Protein AF-A0A7C1CTG1-F1 (afdb_monomer_lite)

pLDDT: mean 77.95, std 16.91, range [32.44, 92.5]

Sequence (71 aa):
MWVADINIPAPDFKIDALRQRLNHPVLGYTFCDTQYHNAIAWWNKHRHGWGIDAAWIDFFSRGGFGVKPCH

Foldseek 3Di:
DDDPDDPDDDDPVVVVVVVVVVVPPDPDDDDCDPVNLVVVQVVCCVPPVDRDDSVQDDDDPDPDPDRPDDD

Secondary structure (DSSP, 8-state):
-------SPPPHHHHHHHHHHHTSS--------HHHHHHHHHHHHHHH-----GGG----SS----PPPP-

Radius of gyration: 15.91 Å; chains: 1; bounding box: 39×36×34 Å

Structure (mmCIF, N/CA/C/O backbone):
data_AF-A0A7C1CTG1-F1
#
_entry.id   AF-A0A7C1CTG1-F1
#
loop_
_atom_site.group_PDB
_atom_site.id
_atom_site.type_symbol
_atom_site.label_atom_id
_atom_site.label_alt_id
_atom_site.label_comp_id
_atom_site.label_asym_id
_atom_site.label_entity_id
_atom_site.label_seq_id
_atom_site.pdbx_PDB_ins_code
_atom_site.Cartn_x
_atom_site.Cartn_y
_atom_site.Cartn_z
_atom_site.occupancy
_atom_site.B_iso_or_equiv
_atom_site.auth_seq_id
_atom_site.auth_comp_id
_atom_site.auth_asym_id
_atom_site.auth_atom_id
_atom_site.pdbx_PDB_model_num
ATOM 1 N N . MET A 1 1 ? 23.407 3.612 17.376 1.00 44.47 1 MET A N 1
ATOM 2 C CA . MET A 1 1 ? 22.387 2.654 16.904 1.00 44.47 1 MET A CA 1
ATOM 3 C C . MET A 1 1 ? 21.346 3.459 16.144 1.00 44.47 1 MET A C 1
ATOM 5 O O . MET A 1 1 ? 20.630 4.226 16.770 1.00 44.47 1 MET A O 1
ATOM 9 N N . TRP A 1 2 ? 21.374 3.417 14.812 1.00 70.38 2 TRP A N 1
ATOM 10 C CA . TRP A 1 2 ? 20.360 4.053 13.968 1.00 70.38 2 TRP A CA 1
ATOM 11 C C . TRP A 1 2 ? 19.142 3.123 13.862 1.00 70.38 2 TRP A C 1
ATOM 13 O O . TRP A 1 2 ? 19.286 1.909 13.976 1.00 70.38 2 TRP A O 1
ATOM 23 N N . VAL A 1 3 ? 17.945 3.664 13.686 1.00 78.44 3 VAL A N 1
ATOM 24 C CA . VAL A 1 3 ? 16.731 2.888 13.389 1.00 78.44 3 VAL A CA 1
ATOM 25 C C . VAL A 1 3 ? 16.242 3.380 12.030 1.00 78.44 3 VAL A C 1
ATOM 27 O O . VAL A 1 3 ? 16.298 4.578 11.770 1.00 78.44 3 VAL A O 1
ATOM 30 N N . ALA A 1 4 ? 15.854 2.467 11.138 1.00 79.88 4 ALA A N 1
ATOM 31 C CA . ALA A 1 4 ? 15.548 2.768 9.734 1.00 79.88 4 ALA A CA 1
ATOM 32 C C . ALA A 1 4 ? 14.137 3.350 9.504 1.00 79.88 4 ALA A C 1
ATOM 34 O O . ALA A 1 4 ? 13.717 3.506 8.358 1.00 79.88 4 ALA A O 1
ATOM 35 N N . ASP A 1 5 ? 13.410 3.679 10.572 1.00 81.50 5 ASP A N 1
ATOM 36 C CA . ASP A 1 5 ? 12.097 4.307 10.487 1.00 81.50 5 ASP A CA 1
ATOM 37 C C . ASP A 1 5 ? 12.229 5.816 10.280 1.00 81.50 5 ASP A C 1
ATOM 39 O O . ASP A 1 5 ? 12.981 6.515 10.964 1.00 81.50 5 ASP A O 1
ATOM 43 N N . ILE A 1 6 ? 11.483 6.326 9.304 1.00 82.19 6 ILE A N 1
ATOM 44 C CA . ILE A 1 6 ? 11.476 7.743 8.956 1.00 82.19 6 ILE A CA 1
ATOM 45 C C . ILE A 1 6 ? 10.385 8.446 9.774 1.00 82.19 6 ILE A C 1
ATOM 47 O O . ILE A 1 6 ? 9.221 8.058 9.720 1.00 82.19 6 ILE A O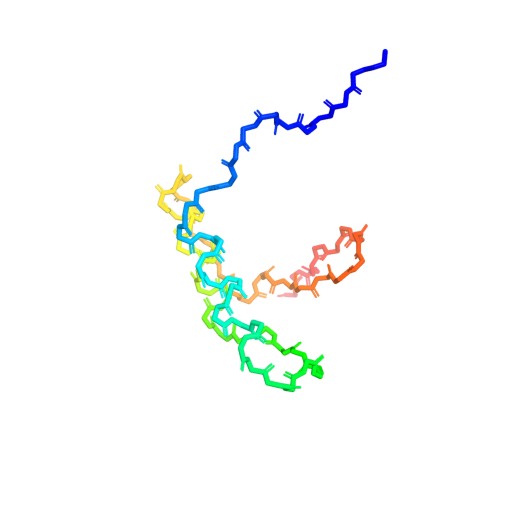 1
ATOM 51 N N . ASN A 1 7 ? 10.741 9.533 10.469 1.00 82.25 7 ASN A N 1
ATOM 52 C CA . ASN A 1 7 ? 9.825 10.376 11.259 1.00 82.25 7 ASN A CA 1
ATOM 53 C C . ASN A 1 7 ? 8.949 11.307 10.388 1.00 82.25 7 ASN A C 1
ATOM 55 O O . ASN A 1 7 ? 8.833 12.500 10.667 1.00 82.25 7 ASN A O 1
ATOM 59 N N . ILE A 1 8 ? 8.361 10.794 9.306 1.00 84.56 8 ILE A N 1
ATOM 60 C CA . ILE A 1 8 ? 7.457 11.540 8.416 1.00 84.56 8 ILE A CA 1
ATOM 61 C C . ILE A 1 8 ? 6.084 10.861 8.465 1.00 84.56 8 ILE A C 1
ATOM 63 O O . ILE A 1 8 ? 6.022 9.632 8.365 1.00 84.56 8 ILE A O 1
ATOM 67 N N . PRO A 1 9 ? 4.980 11.620 8.610 1.00 85.12 9 PRO A N 1
ATOM 68 C CA . PRO A 1 9 ? 3.648 11.033 8.609 1.00 85.12 9 PRO A CA 1
ATOM 69 C C . PRO A 1 9 ? 3.370 10.321 7.282 1.00 85.12 9 PRO A C 1
ATOM 71 O O . PRO A 1 9 ? 3.762 10.778 6.205 1.00 85.12 9 PRO A O 1
ATOM 74 N N . ALA A 1 10 ? 2.673 9.188 7.359 1.00 87.50 10 ALA A N 1
ATOM 75 C CA . ALA A 1 10 ? 2.210 8.509 6.161 1.00 87.50 10 ALA A CA 1
ATOM 76 C C . ALA A 1 10 ? 1.247 9.426 5.376 1.00 87.50 10 ALA A C 1
ATOM 78 O O . ALA A 1 10 ? 0.473 10.155 5.994 1.00 87.50 10 ALA A O 1
ATOM 79 N N . PRO A 1 11 ? 1.258 9.376 4.033 1.00 89.06 11 PRO A N 1
ATOM 80 C CA . PRO A 1 11 ? 0.333 10.149 3.209 1.00 89.06 11 PRO A CA 1
ATOM 81 C C . PRO A 1 11 ? -1.139 9.894 3.558 1.00 89.06 11 PRO A C 1
ATOM 83 O O . PRO A 1 11 ? -1.518 8.748 3.819 1.00 89.06 11 PRO A O 1
ATOM 86 N N . ASP A 1 12 ? -1.972 10.931 3.449 1.00 90.25 12 ASP A N 1
ATOM 87 C CA . ASP A 1 12 ? -3.389 10.893 3.845 1.00 90.25 12 ASP A CA 1
ATOM 88 C C . ASP A 1 12 ? -4.167 9.755 3.175 1.00 90.25 12 ASP A C 1
ATOM 90 O O . ASP A 1 12 ? -4.896 9.024 3.840 1.00 90.25 12 ASP A O 1
ATOM 94 N N . PHE A 1 13 ? -3.913 9.493 1.887 1.00 91.00 13 PHE A N 1
ATOM 95 C CA . PHE A 1 13 ? -4.590 8.420 1.151 1.00 91.00 13 PHE A CA 1
ATOM 96 C C . PHE A 1 13 ? -4.370 7.021 1.757 1.00 91.00 13 PHE A C 1
ATOM 98 O O . PHE A 1 13 ? -5.236 6.153 1.639 1.00 91.00 13 PHE A O 1
ATOM 105 N N . LYS A 1 14 ? -3.227 6.779 2.420 1.00 87.62 14 LYS A N 1
ATOM 106 C CA . LYS A 1 14 ? -2.963 5.508 3.117 1.00 87.62 14 LYS A CA 1
ATOM 107 C C . LYS A 1 14 ? -3.731 5.432 4.431 1.00 87.62 14 LYS A C 1
ATOM 109 O O . LYS A 1 14 ? -4.255 4.374 4.774 1.00 87.62 14 LYS A O 1
ATOM 114 N N . ILE A 1 15 ? -3.791 6.547 5.157 1.00 92.38 15 ILE A N 1
ATOM 115 C CA . ILE A 1 15 ? -4.521 6.646 6.423 1.00 92.38 15 ILE A CA 1
ATOM 116 C C . ILE A 1 15 ? -6.025 6.495 6.182 1.00 92.38 15 ILE A C 1
ATOM 118 O O . ILE A 1 15 ? -6.693 5.772 6.921 1.00 92.38 15 ILE A O 1
ATOM 122 N N . ASP A 1 16 ? -6.555 7.099 5.124 1.00 92.25 16 ASP A N 1
ATOM 123 C CA . ASP A 1 16 ? -7.977 7.016 4.794 1.00 92.25 16 ASP A CA 1
ATOM 124 C C . ASP A 1 16 ? -8.393 5.612 4.345 1.00 92.25 16 ASP A C 1
ATOM 126 O O . ASP A 1 16 ? -9.421 5.111 4.803 1.00 92.25 16 ASP A O 1
ATOM 130 N N . ALA A 1 17 ? -7.568 4.922 3.550 1.00 89.06 17 ALA A N 1
ATOM 131 C CA . ALA A 1 17 ? -7.801 3.516 3.210 1.00 89.06 17 ALA A CA 1
ATOM 132 C C . ALA A 1 17 ? -7.834 2.621 4.465 1.00 89.06 17 ALA A C 1
ATOM 134 O O . ALA A 1 17 ? -8.673 1.723 4.581 1.00 89.06 17 ALA A O 1
ATOM 135 N N . LEU A 1 18 ? -6.963 2.898 5.443 1.00 89.06 18 LEU A N 1
ATOM 136 C CA . LEU A 1 18 ? -6.962 2.184 6.718 1.00 89.06 18 LEU A CA 1
ATOM 137 C C . LEU A 1 18 ? -8.229 2.480 7.534 1.00 89.06 18 LEU A C 1
ATOM 139 O O . LEU A 1 18 ? -8.860 1.548 8.034 1.00 89.06 18 LEU A O 1
ATOM 143 N N . ARG A 1 19 ? -8.642 3.750 7.633 1.00 92.50 19 ARG A N 1
ATOM 144 C CA . ARG A 1 19 ? -9.894 4.146 8.306 1.00 92.50 19 ARG A CA 1
ATOM 145 C C . ARG A 1 19 ? -11.107 3.452 7.688 1.00 92.50 19 ARG A C 1
ATOM 147 O O . ARG A 1 19 ? -11.926 2.902 8.417 1.00 92.50 19 ARG A O 1
ATOM 154 N N . GLN A 1 20 ? -11.194 3.414 6.358 1.00 90.25 20 GLN A N 1
ATOM 155 C CA . GLN A 1 20 ? -12.262 2.704 5.648 1.00 90.25 20 GLN A CA 1
ATOM 156 C C . GLN A 1 20 ? -12.276 1.212 5.995 1.00 90.25 20 GLN A C 1
ATOM 158 O O . GLN A 1 20 ? -13.334 0.664 6.295 1.00 90.25 20 GLN A O 1
ATOM 163 N N . ARG A 1 21 ? -11.107 0.558 6.035 1.00 86.12 21 ARG A N 1
ATOM 164 C CA . ARG A 1 21 ? -11.014 -0.858 6.419 1.00 86.12 21 ARG A CA 1
ATOM 165 C C . ARG A 1 21 ? -11.458 -1.110 7.861 1.00 86.12 21 ARG A C 1
ATOM 167 O O . ARG A 1 21 ? -12.095 -2.135 8.108 1.00 86.12 21 ARG A O 1
ATOM 174 N N . LEU A 1 22 ? -11.132 -0.203 8.781 1.00 90.56 22 LEU A N 1
ATOM 175 C CA . LEU A 1 22 ? -11.507 -0.287 10.197 1.00 90.56 22 LEU A CA 1
ATOM 176 C C . LEU A 1 22 ? -13.006 -0.063 10.433 1.00 90.56 22 LEU A C 1
ATOM 178 O O . LEU A 1 22 ? -13.551 -0.605 11.389 1.00 90.56 22 LEU A O 1
ATOM 182 N N . ASN A 1 23 ? -13.686 0.664 9.544 1.00 91.00 23 ASN A N 1
ATOM 183 C CA . ASN A 1 23 ? -15.144 0.803 9.588 1.00 91.00 23 ASN A CA 1
ATOM 184 C C . ASN A 1 23 ? -15.882 -0.504 9.245 1.00 91.00 23 ASN A C 1
ATOM 186 O O . ASN A 1 23 ? -17.080 -0.613 9.501 1.00 91.00 23 ASN A O 1
ATOM 190 N N . HIS A 1 24 ? -15.199 -1.506 8.680 1.00 87.75 24 HIS A N 1
ATOM 191 C CA . HIS A 1 24 ? -15.781 -2.829 8.485 1.00 87.75 24 HIS A CA 1
ATOM 192 C C . HIS A 1 24 ? -15.649 -3.666 9.772 1.00 87.75 24 HIS A C 1
ATOM 194 O O . HIS A 1 24 ? -14.529 -3.998 10.161 1.00 87.75 24 HIS A O 1
ATOM 200 N N . PRO A 1 25 ? -16.765 -4.097 10.397 1.00 81.62 25 PRO A N 1
ATOM 201 C CA . PRO A 1 25 ? -16.757 -4.772 11.702 1.00 81.62 25 PRO A CA 1
ATOM 202 C C . PRO A 1 25 ? -16.136 -6.178 11.673 1.00 81.62 25 PRO A C 1
ATOM 204 O O . PRO A 1 25 ? -15.844 -6.753 12.718 1.00 81.62 25 PRO A O 1
ATOM 207 N N . VAL A 1 26 ? -15.925 -6.746 10.481 1.00 82.00 26 VAL A N 1
ATOM 208 C CA . VAL A 1 26 ? -15.322 -8.069 10.296 1.00 82.00 26 VAL A CA 1
ATOM 209 C C . VAL A 1 26 ? -13.851 -7.914 9.900 1.00 82.00 26 VAL A C 1
ATOM 211 O O . VAL A 1 26 ? -13.509 -7.536 8.773 1.00 82.00 26 VAL A O 1
ATOM 214 N N . LEU A 1 27 ? -12.964 -8.243 10.838 1.00 83.19 27 LEU A N 1
ATOM 215 C CA . LEU A 1 27 ? -11.504 -8.258 10.674 1.00 83.19 27 LEU A CA 1
ATOM 216 C C . LEU A 1 27 ? -10.951 -9.693 10.556 1.00 83.19 27 LEU A C 1
ATOM 218 O O . LEU A 1 27 ? -9.864 -9.988 11.039 1.00 83.19 27 LEU A O 1
ATOM 222 N N . GLY A 1 28 ? -11.726 -10.599 9.949 1.00 80.00 28 GLY A N 1
ATOM 223 C CA . GLY A 1 28 ? -11.331 -11.995 9.731 1.00 80.00 28 GLY A CA 1
ATOM 224 C C . GLY A 1 28 ? -10.243 -12.173 8.663 1.00 80.00 28 GLY A C 1
ATOM 225 O O . GLY A 1 28 ? -9.615 -11.209 8.226 1.00 80.00 28 GLY A O 1
ATOM 226 N N . TYR A 1 29 ? -10.043 -13.419 8.220 1.00 77.38 29 TYR A N 1
ATOM 227 C CA . TYR A 1 29 ? -9.047 -13.776 7.206 1.00 77.38 29 TYR A CA 1
ATOM 228 C C . TYR A 1 29 ? -9.188 -12.934 5.933 1.00 77.38 29 TYR A C 1
ATOM 230 O O . TYR A 1 29 ? -10.240 -12.912 5.295 1.00 77.38 29 TYR A O 1
ATOM 238 N N . THR A 1 30 ? -8.108 -12.253 5.558 1.00 74.00 30 THR A N 1
ATOM 239 C CA . THR A 1 30 ? -8.009 -11.493 4.311 1.00 74.00 30 THR A CA 1
ATOM 240 C C . THR A 1 30 ? -7.164 -12.258 3.309 1.00 74.00 30 THR A C 1
ATOM 242 O O . THR A 1 30 ? -6.065 -12.701 3.641 1.00 74.00 30 THR A O 1
ATOM 245 N N . PHE A 1 31 ? -7.653 -12.362 2.078 1.00 74.06 31 PHE A N 1
ATOM 246 C CA . PHE A 1 31 ? -6.923 -12.960 0.967 1.00 74.06 31 PHE A CA 1
ATOM 247 C C . PHE A 1 31 ? -6.353 -11.863 0.068 1.00 74.06 31 PHE A C 1
ATOM 249 O O . PHE A 1 31 ? -6.970 -10.811 -0.109 1.00 74.06 31 PHE A O 1
ATOM 256 N N . CYS A 1 32 ? -5.174 -12.109 -0.498 1.00 73.12 32 CYS A N 1
ATOM 257 C CA . CYS A 1 32 ? -4.598 -11.240 -1.517 1.00 73.12 32 CYS A CA 1
ATOM 258 C C . CYS A 1 32 ? -5.372 -11.425 -2.823 1.00 73.12 32 CYS A C 1
ATOM 260 O O . CYS A 1 32 ? -5.216 -12.433 -3.508 1.00 73.12 32 CYS A O 1
ATOM 262 N N . ASP A 1 33 ? -6.228 -10.458 -3.146 1.00 76.00 33 ASP A N 1
ATOM 263 C CA . ASP A 1 33 ? -6.954 -10.440 -4.412 1.00 76.00 33 ASP A CA 1
ATOM 264 C C . ASP A 1 33 ? -6.001 -10.173 -5.593 1.00 76.00 33 ASP A C 1
ATOM 266 O O . ASP A 1 33 ? -4.918 -9.609 -5.449 1.00 76.00 33 ASP A O 1
ATOM 270 N N . THR A 1 34 ? -6.428 -10.529 -6.797 1.00 80.19 34 THR A N 1
ATOM 271 C CA . THR A 1 34 ? -5.782 -10.202 -8.075 1.00 80.19 34 THR A CA 1
ATOM 272 C C . THR A 1 34 ? -5.384 -8.724 -8.199 1.00 80.19 34 THR A C 1
ATOM 274 O O . THR A 1 34 ? -4.329 -8.415 -8.757 1.00 80.19 34 THR A O 1
ATOM 277 N N . GLN A 1 35 ? -6.158 -7.804 -7.609 1.00 84.25 35 GLN A N 1
ATOM 278 C CA . GLN A 1 35 ? -5.819 -6.377 -7.557 1.00 84.25 35 GLN A CA 1
ATOM 279 C C . GLN A 1 35 ? -4.505 -6.089 -6.813 1.00 84.25 35 GLN A C 1
ATOM 281 O O . GLN A 1 35 ? -3.766 -5.190 -7.215 1.00 84.25 35 GLN A O 1
ATOM 286 N N . TYR A 1 36 ? -4.180 -6.862 -5.773 1.00 85.69 36 TYR A N 1
ATOM 287 C CA . TYR A 1 36 ? -2.930 -6.727 -5.022 1.00 85.69 36 TYR A CA 1
ATOM 288 C C . TYR A 1 36 ? -1.713 -7.021 -5.909 1.00 85.69 36 TYR A C 1
ATOM 290 O O . TYR A 1 36 ? -0.796 -6.202 -5.999 1.00 85.69 36 TYR A O 1
ATOM 298 N N . HIS A 1 37 ? -1.732 -8.148 -6.627 1.00 86.94 37 HIS A N 1
ATOM 299 C CA . HIS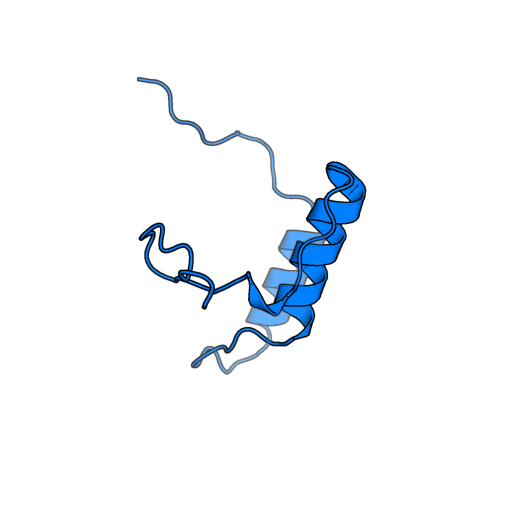 A 1 37 ? -0.635 -8.533 -7.519 1.00 86.94 37 HIS A CA 1
ATOM 300 C C . HIS A 1 37 ? -0.487 -7.550 -8.690 1.00 86.94 37 HIS A C 1
ATOM 302 O O . HIS A 1 37 ? 0.624 -7.120 -9.008 1.00 86.94 37 HIS A O 1
ATOM 308 N N . ASN A 1 38 ? -1.609 -7.111 -9.270 1.00 87.12 38 ASN A N 1
ATOM 309 C CA . ASN A 1 38 ? -1.611 -6.133 -10.358 1.00 87.12 38 ASN A CA 1
ATOM 310 C C . ASN A 1 38 ? -1.038 -4.777 -9.925 1.00 87.12 38 ASN A C 1
ATOM 312 O O . ASN A 1 38 ? -0.286 -4.168 -10.686 1.00 87.12 38 ASN A O 1
ATOM 316 N N . ALA A 1 39 ? -1.333 -4.312 -8.707 1.00 88.62 39 ALA A N 1
ATOM 317 C CA . ALA A 1 39 ? -0.779 -3.063 -8.184 1.00 88.62 39 ALA A CA 1
ATOM 318 C C . ALA A 1 39 ? 0.753 -3.122 -8.043 1.00 88.62 39 ALA A C 1
ATOM 320 O O . ALA A 1 39 ? 1.444 -2.151 -8.360 1.00 88.62 39 ALA A O 1
ATOM 321 N N . ILE A 1 40 ? 1.299 -4.269 -7.626 1.00 88.25 40 ILE A N 1
ATOM 322 C CA . ILE A 1 40 ? 2.750 -4.473 -7.498 1.00 88.25 40 ILE A CA 1
ATOM 323 C C . ILE A 1 40 ? 3.419 -4.538 -8.874 1.00 88.25 40 ILE A C 1
ATOM 325 O O . ILE A 1 40 ? 4.447 -3.885 -9.084 1.00 88.25 40 ILE A O 1
ATOM 329 N N . ALA A 1 41 ? 2.842 -5.284 -9.819 1.00 88.81 41 ALA A N 1
ATOM 330 C CA . ALA A 1 41 ? 3.345 -5.350 -11.190 1.00 88.81 41 ALA A CA 1
ATOM 331 C C . ALA A 1 41 ? 3.321 -3.963 -11.855 1.00 88.81 41 ALA A C 1
ATOM 333 O O . ALA A 1 41 ? 4.309 -3.527 -12.452 1.00 88.81 41 ALA A O 1
ATOM 334 N N . TRP A 1 42 ? 2.222 -3.223 -11.676 1.00 91.44 42 TRP A N 1
ATOM 335 C CA . TRP A 1 42 ? 2.082 -1.847 -12.141 1.00 91.44 42 TRP A CA 1
ATOM 336 C C . TRP A 1 42 ? 3.156 -0.939 -11.532 1.00 91.44 42 TRP A C 1
ATOM 338 O O . TRP A 1 42 ? 3.840 -0.239 -12.277 1.00 91.44 42 TRP A O 1
ATOM 348 N N . TRP A 1 43 ? 3.371 -0.984 -10.215 1.00 91.19 43 TRP A N 1
ATOM 349 C CA . TRP A 1 43 ? 4.365 -0.145 -9.538 1.00 91.19 43 TRP A CA 1
ATOM 350 C C . TRP A 1 43 ? 5.791 -0.398 -10.041 1.00 91.19 43 TRP A C 1
ATOM 352 O O . TRP A 1 43 ? 6.518 0.552 -10.342 1.00 91.19 43 TRP A O 1
ATOM 362 N N . ASN A 1 44 ? 6.176 -1.668 -10.192 1.00 90.88 44 ASN A N 1
ATOM 363 C CA . ASN A 1 44 ? 7.493 -2.037 -10.715 1.00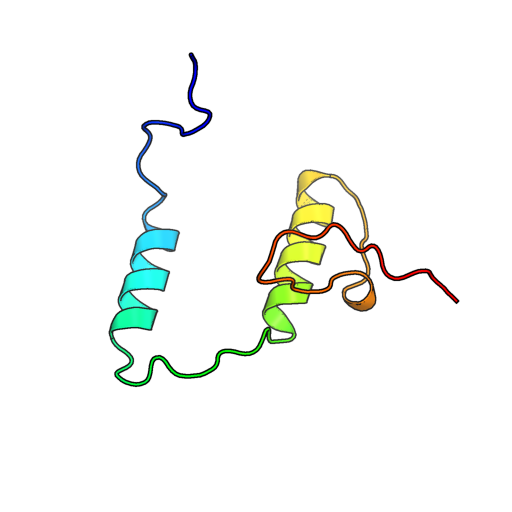 90.88 44 ASN A CA 1
ATOM 364 C C . ASN A 1 44 ? 7.689 -1.563 -12.157 1.00 90.88 44 ASN A C 1
ATOM 366 O O . ASN A 1 44 ? 8.735 -0.998 -12.487 1.00 90.88 44 ASN A O 1
ATOM 370 N N . LYS A 1 45 ? 6.654 -1.693 -12.991 1.00 91.50 45 LYS A N 1
ATOM 371 C CA . LYS A 1 45 ? 6.688 -1.187 -14.362 1.00 91.50 45 LYS A CA 1
ATOM 372 C C . LYS A 1 45 ? 6.824 0.336 -14.410 1.00 91.50 45 LYS A C 1
ATOM 374 O O . LYS A 1 45 ? 7.629 0.842 -15.182 1.00 91.50 45 LYS A O 1
ATOM 379 N N . HIS A 1 46 ? 6.078 1.069 -13.583 1.00 92.12 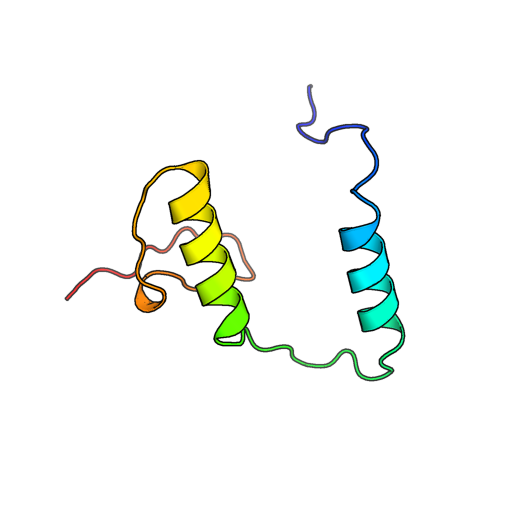46 HIS A N 1
ATOM 380 C CA . HIS A 1 46 ? 6.066 2.537 -13.623 1.00 92.12 46 HIS A CA 1
ATOM 381 C C . HIS A 1 46 ? 7.330 3.159 -13.038 1.00 92.12 46 HIS A C 1
ATOM 383 O O . HIS A 1 46 ? 7.816 4.161 -13.555 1.00 92.12 46 HIS A O 1
ATOM 389 N N . ARG A 1 47 ? 7.869 2.581 -11.962 1.00 91.19 47 ARG A N 1
ATOM 390 C CA . ARG A 1 47 ? 9.019 3.157 -11.257 1.00 91.19 47 ARG A CA 1
ATOM 391 C C . ARG A 1 47 ? 10.361 2.654 -11.777 1.00 91.19 47 ARG A C 1
ATOM 393 O O . ARG A 1 47 ? 11.338 3.394 -11.728 1.00 91.19 47 ARG A O 1
ATOM 400 N N . HIS A 1 48 ? 10.410 1.409 -12.242 1.00 90.31 48 HIS A N 1
ATOM 401 C CA . HIS A 1 48 ? 11.656 0.736 -12.613 1.00 90.31 48 HIS A CA 1
ATOM 402 C C . HIS A 1 48 ? 11.671 0.239 -14.064 1.00 90.31 48 HIS A C 1
ATOM 404 O O . HIS A 1 48 ? 12.678 -0.310 -14.497 1.00 90.31 48 HIS A O 1
ATOM 410 N N . GLY A 1 49 ? 10.581 0.406 -14.825 1.00 90.12 49 GLY A N 1
ATOM 411 C CA . GLY A 1 49 ? 10.480 -0.095 -16.201 1.00 90.12 49 GLY A CA 1
ATOM 412 C C . GLY A 1 49 ? 10.416 -1.621 -16.302 1.00 90.12 49 GLY A C 1
ATOM 413 O O . GLY A 1 49 ? 10.456 -2.164 -17.404 1.00 90.12 49 GLY A O 1
ATOM 414 N N . TRP A 1 50 ? 10.315 -2.328 -15.174 1.00 88.31 50 TRP A N 1
ATOM 415 C CA . TRP A 1 50 ? 10.377 -3.782 -15.143 1.00 88.31 50 TRP A CA 1
ATOM 416 C C . TRP A 1 50 ? 8.979 -4.391 -15.287 1.00 88.31 50 TRP A C 1
ATOM 418 O O . TRP A 1 50 ? 8.106 -4.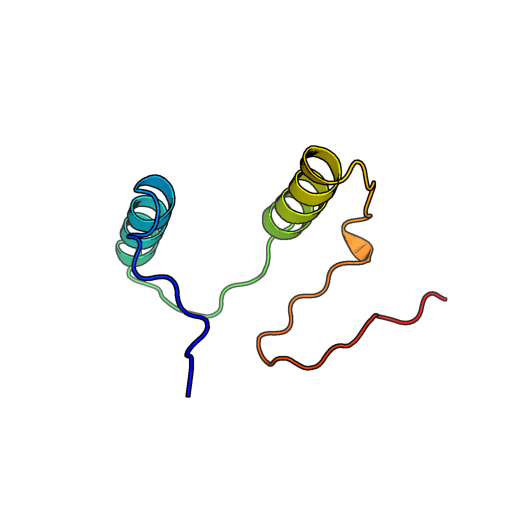193 -14.441 1.00 88.31 50 TRP A O 1
ATOM 428 N N . GLY A 1 51 ? 8.763 -5.127 -16.379 1.00 86.75 51 GLY A N 1
ATOM 429 C CA . GLY A 1 51 ? 7.563 -5.934 -16.586 1.00 86.75 51 GLY A CA 1
ATOM 430 C C . GLY A 1 51 ? 7.629 -7.226 -15.778 1.00 86.75 51 GLY A C 1
ATOM 431 O O . GLY A 1 51 ? 8.294 -8.170 -16.193 1.00 86.75 51 GLY A O 1
ATOM 432 N N . ILE A 1 52 ? 6.948 -7.249 -14.635 1.00 86.00 52 ILE A N 1
ATOM 433 C CA . ILE A 1 52 ? 6.832 -8.418 -13.756 1.00 86.00 52 ILE A CA 1
ATOM 434 C C . ILE A 1 52 ? 5.476 -9.084 -14.002 1.00 86.00 52 ILE A C 1
ATOM 436 O O . ILE A 1 52 ? 4.463 -8.388 -14.094 1.00 86.00 52 ILE A O 1
ATOM 440 N N . ASP A 1 53 ? 5.457 -10.414 -14.093 1.00 82.88 53 ASP A N 1
ATOM 441 C CA . ASP A 1 53 ? 4.217 -11.190 -14.131 1.00 82.88 53 ASP A CA 1
ATOM 442 C C . ASP A 1 53 ? 3.628 -11.318 -12.717 1.00 82.88 53 ASP A C 1
ATOM 444 O O . ASP A 1 53 ? 4.345 -11.588 -11.750 1.00 82.88 53 ASP A O 1
ATOM 448 N N . ALA A 1 54 ? 2.312 -11.150 -12.589 1.00 80.62 54 ALA A N 1
ATOM 449 C CA . ALA A 1 54 ? 1.594 -11.341 -11.334 1.00 80.62 54 ALA A CA 1
ATOM 450 C C . ALA A 1 54 ? 1.819 -12.744 -10.738 1.00 80.62 54 ALA A C 1
ATOM 452 O O . ALA A 1 54 ? 1.838 -12.880 -9.516 1.00 80.62 54 ALA A O 1
ATOM 453 N N . ALA A 1 55 ? 2.055 -13.762 -11.573 1.00 82.44 55 ALA A N 1
ATOM 454 C CA . ALA A 1 55 ? 2.348 -15.126 -11.131 1.00 82.44 55 ALA A CA 1
ATOM 455 C C . ALA A 1 55 ? 3.689 -15.268 -10.383 1.00 82.44 55 ALA A C 1
ATOM 457 O O . ALA A 1 55 ? 3.906 -16.266 -9.696 1.00 82.44 55 ALA A O 1
ATOM 458 N N . TRP A 1 56 ? 4.597 -14.293 -10.501 1.00 85.31 56 TRP A N 1
ATOM 459 C CA . TRP A 1 56 ? 5.891 -14.308 -9.805 1.00 85.31 56 TRP A CA 1
ATOM 460 C C . TRP A 1 56 ? 5.802 -13.783 -8.369 1.00 85.31 56 TRP A C 1
ATOM 462 O O . TRP A 1 56 ? 6.771 -13.873 -7.615 1.00 85.31 56 TRP A O 1
ATOM 472 N N . ILE A 1 57 ? 4.661 -13.205 -7.992 1.00 83.75 57 ILE A N 1
ATOM 473 C CA . ILE A 1 57 ? 4.470 -12.517 -6.721 1.00 83.75 57 ILE A CA 1
ATOM 474 C C . ILE A 1 57 ? 3.704 -13.450 -5.788 1.00 83.75 57 ILE A C 1
ATOM 476 O O . ILE A 1 57 ? 2.590 -13.859 -6.095 1.00 83.75 57 ILE A O 1
ATOM 480 N N . ASP A 1 58 ? 4.291 -13.759 -4.634 1.00 81.44 58 ASP A N 1
ATOM 481 C CA . ASP A 1 58 ? 3.625 -14.516 -3.575 1.00 81.44 58 ASP A CA 1
ATOM 482 C C . ASP A 1 58 ? 3.648 -13.709 -2.270 1.00 81.44 58 ASP A C 1
ATOM 484 O O . ASP A 1 58 ? 4.614 -12.992 -1.975 1.00 81.44 58 ASP A O 1
ATOM 488 N N . PHE A 1 59 ? 2.554 -13.773 -1.511 1.00 78.25 59 PHE A N 1
ATOM 489 C CA . PHE A 1 59 ? 2.395 -13.006 -0.281 1.00 78.25 59 PHE A CA 1
ATOM 490 C C . PHE A 1 59 ? 2.805 -13.845 0.924 1.00 78.25 59 PHE A C 1
ATOM 492 O O . PHE A 1 59 ? 2.119 -14.784 1.327 1.00 78.25 59 PHE A O 1
ATOM 499 N N . PHE A 1 60 ? 3.900 -13.445 1.564 1.00 72.12 60 PHE A N 1
ATOM 500 C CA . PHE A 1 60 ? 4.378 -14.080 2.783 1.00 72.12 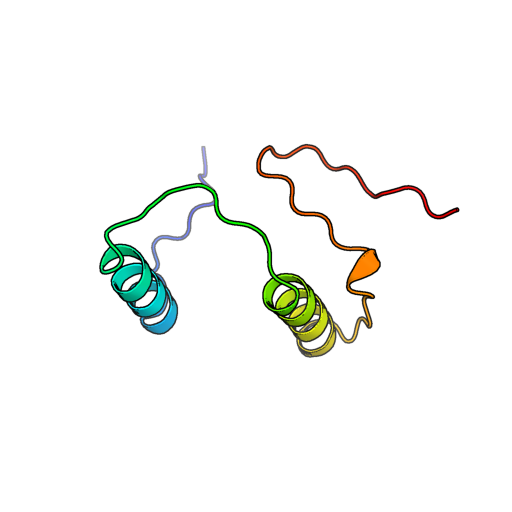60 PHE A CA 1
ATOM 501 C C . PHE A 1 60 ? 4.162 -13.154 3.978 1.00 72.12 60 PHE A C 1
ATOM 503 O O . PHE A 1 60 ? 4.831 -12.135 4.131 1.00 72.12 60 PHE A O 1
ATOM 510 N N . SER A 1 61 ? 3.246 -13.532 4.875 1.00 63.84 61 SER A N 1
ATOM 511 C CA . SER A 1 61 ? 3.014 -12.797 6.129 1.00 63.84 61 SER A CA 1
ATOM 512 C C . SER A 1 61 ? 4.187 -12.919 7.122 1.00 63.84 61 SER A C 1
ATOM 514 O O . SER A 1 61 ? 4.259 -12.153 8.083 1.00 63.84 61 SER A O 1
ATOM 516 N N . ARG A 1 62 ? 5.101 -13.877 6.913 1.00 47.34 62 ARG A N 1
ATOM 517 C CA . ARG A 1 62 ? 6.377 -14.008 7.633 1.00 47.34 62 ARG A CA 1
ATOM 518 C C . ARG A 1 62 ? 7.514 -13.854 6.633 1.00 47.34 62 ARG A C 1
ATOM 520 O O . ARG A 1 62 ? 7.513 -14.546 5.623 1.00 47.34 62 ARG A O 1
ATOM 527 N N . GLY A 1 63 ? 8.473 -12.978 6.932 1.00 47.34 63 GLY A N 1
ATOM 528 C CA . GLY A 1 63 ? 9.620 -12.648 6.080 1.00 47.34 63 GLY A CA 1
ATOM 529 C C . GLY A 1 63 ? 10.596 -13.805 5.846 1.00 47.34 63 GLY A C 1
ATOM 530 O O . GLY A 1 63 ? 11.716 -13.780 6.344 1.00 47.34 63 GLY A O 1
ATOM 531 N N . GLY A 1 64 ? 10.182 -14.804 5.073 1.00 40.41 64 GLY A N 1
ATOM 532 C CA . GLY A 1 64 ? 11.063 -15.761 4.420 1.00 40.41 64 GLY A CA 1
ATOM 533 C C . GLY A 1 64 ? 11.127 -15.420 2.938 1.00 40.41 64 GLY A C 1
ATOM 534 O O . GLY A 1 64 ? 10.133 -15.556 2.233 1.00 40.41 64 GLY A O 1
ATOM 535 N N . PHE A 1 65 ? 12.284 -14.953 2.471 1.00 41.09 65 PHE A N 1
ATOM 536 C CA . PHE A 1 65 ? 12.582 -14.809 1.047 1.00 41.09 65 PHE A CA 1
ATOM 537 C C . PHE A 1 65 ? 12.447 -16.185 0.375 1.00 41.09 65 PHE A C 1
ATOM 539 O O . PHE A 1 65 ? 13.303 -17.049 0.547 1.00 41.09 65 PHE A O 1
ATOM 546 N N . GLY A 1 66 ? 11.361 -16.398 -0.364 1.00 42.12 66 GLY A N 1
ATOM 547 C CA . GLY A 1 66 ? 11.128 -17.599 -1.157 1.00 42.12 66 GLY A CA 1
ATOM 548 C C . GLY A 1 66 ? 10.731 -17.201 -2.567 1.00 42.12 66 GLY A C 1
ATOM 549 O O . GLY A 1 66 ? 9.550 -17.046 -2.857 1.00 42.12 66 GLY A O 1
ATOM 550 N N . VAL A 1 67 ? 11.717 -17.009 -3.443 1.00 44.81 67 VAL A N 1
ATOM 551 C CA . VAL A 1 67 ? 11.470 -16.929 -4.887 1.00 44.81 67 VAL A CA 1
ATOM 552 C C . VAL A 1 67 ? 10.982 -18.313 -5.306 1.00 44.81 67 VAL A C 1
ATOM 554 O O . VAL A 1 67 ? 11.704 -19.292 -5.103 1.00 44.81 67 VAL A O 1
ATOM 557 N N . LYS A 1 68 ? 9.753 -18.428 -5.824 1.00 42.25 68 LYS A N 1
ATOM 558 C CA . LYS A 1 68 ? 9.287 -19.712 -6.358 1.00 42.25 68 LYS A CA 1
ATOM 559 C C . LYS A 1 68 ? 10.221 -20.108 -7.504 1.00 42.25 68 LYS A C 1
ATOM 561 O O . LYS A 1 68 ? 10.401 -19.298 -8.414 1.00 42.25 68 LYS A O 1
ATOM 566 N N . PRO A 1 69 ? 10.846 -21.297 -7.466 1.00 32.44 69 PRO A N 1
ATOM 567 C CA . PRO A 1 69 ? 11.678 -21.737 -8.569 1.00 32.44 69 PRO A CA 1
ATOM 568 C C . PRO A 1 69 ? 10.778 -21.928 -9.789 1.00 32.44 69 PRO A C 1
ATOM 570 O O . PRO A 1 69 ? 9.792 -22.663 -9.733 1.00 32.44 69 PRO A O 1
ATOM 573 N N . CYS A 1 70 ? 11.111 -21.226 -10.869 1.00 33.62 70 CYS A N 1
ATOM 574 C CA . CYS A 1 70 ? 10.520 -21.442 -12.179 1.00 33.62 70 CYS A CA 1
ATOM 575 C C . CYS A 1 70 ? 10.725 -22.916 -12.570 1.00 33.62 70 CYS A C 1
ATOM 577 O O . CYS A 1 70 ? 11.850 -23.415 -12.500 1.00 33.62 70 CYS A O 1
ATOM 579 N N . HIS A 1 71 ? 9.644 -23.601 -12.942 1.00 35.97 71 HIS A N 1
ATOM 580 C CA . HIS A 1 71 ? 9.708 -24.774 -13.815 1.00 35.97 71 HIS A CA 1
ATOM 581 C C . HIS A 1 71 ? 9.590 -24.294 -15.259 1.00 35.97 71 HIS A C 1
ATOM 583 O O . HIS A 1 71 ? 8.787 -23.357 -15.480 1.00 35.97 71 HIS A O 1
#